Protein AF-A0A7X8NBX8-F1 (afdb_monomer)

Foldseek 3Di:
DDDPPVVVLVVVCVVVVVCNVVSVVVVVCVVPDPDPDVVVVCVVVVVDDDDD

Solvent-accessible surface area (backbone atoms only — not comparable to full-atom values): 3243 Å² total; per-residue (Å²): 70,85,82,86,57,62,67,60,56,50,61,48,26,76,76,36,64,88,50,35,65,59,52,53,48,51,50,53,49,46,57,70,35,78,57,87,46,70,69,56,47,36,71,79,35,70,83,65,71,87,84,131

Structure (mmCIF, N/CA/C/O backbone):
data_AF-A0A7X8NBX8-F1
#
_entry.id   AF-A0A7X8NBX8-F1
#
loop_
_atom_site.group_PDB
_atom_site.id
_atom_site.type_symbol
_atom_site.label_atom_id
_atom_site.label_alt_id
_atom_site.label_comp_id
_atom_site.label_asym_id
_atom_site.label_entity_id
_atom_site.label_seq_id
_atom_site.pdbx_PDB_ins_code
_atom_site.Cartn_x
_atom_site.Cartn_y
_atom_site.Cartn_z
_atom_site.occupancy
_atom_site.B_iso_or_equiv
_atom_site.auth_seq_id
_atom_site.auth_comp_id
_atom_site.auth_asym_id
_atom_site.auth_atom_id
_atom_site.pdbx_PDB_model_num
ATOM 1 N N . MET A 1 1 ? -7.824 -4.442 7.015 1.00 76.38 1 MET A N 1
ATOM 2 C CA . MET A 1 1 ? -8.355 -4.046 5.679 1.00 76.38 1 MET A CA 1
ATOM 3 C C . MET A 1 1 ? -7.885 -5.070 4.635 1.00 76.38 1 MET A C 1
ATOM 5 O O . MET A 1 1 ? -6.846 -5.669 4.858 1.00 76.38 1 MET A O 1
ATOM 9 N N . ARG A 1 2 ? -8.604 -5.340 3.525 1.00 75.25 2 ARG A N 1
ATOM 10 C CA . ARG A 1 2 ? -8.150 -6.319 2.502 1.00 75.25 2 ARG A CA 1
ATOM 11 C C . ARG A 1 2 ? -7.611 -5.616 1.255 1.00 75.25 2 ARG A C 1
ATOM 13 O O . ARG A 1 2 ? -8.376 -4.982 0.533 1.00 75.25 2 ARG A O 1
AT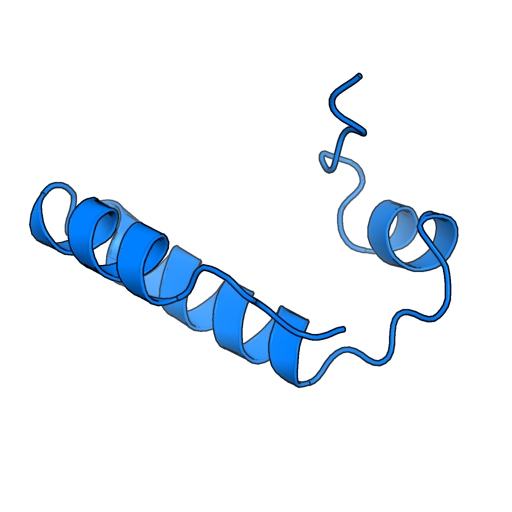OM 20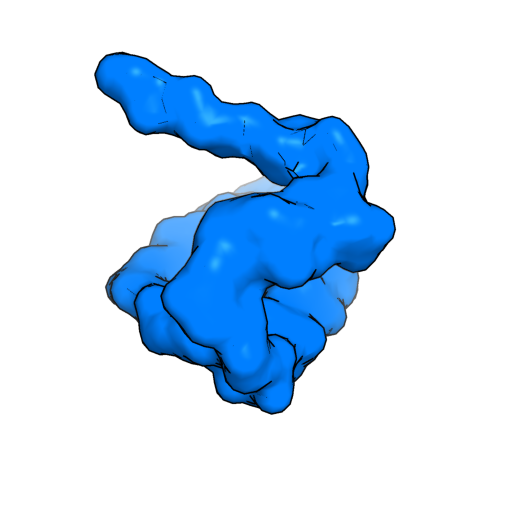 N N . VAL A 1 3 ? -6.319 -5.774 0.967 1.00 80.94 3 VAL A N 1
ATOM 21 C CA . VAL A 1 3 ? -5.704 -5.245 -0.262 1.00 80.94 3 VAL A CA 1
ATOM 22 C C . VAL A 1 3 ? -6.118 -6.110 -1.456 1.00 80.94 3 VAL A C 1
ATOM 24 O O . VAL A 1 3 ? -5.671 -7.244 -1.609 1.00 80.94 3 VAL A O 1
ATOM 27 N N . ILE A 1 4 ? -6.980 -5.575 -2.320 1.00 78.62 4 ILE A N 1
ATOM 28 C CA . ILE A 1 4 ? -7.507 -6.290 -3.498 1.00 78.62 4 ILE A CA 1
ATOM 29 C C . ILE A 1 4 ? -6.533 -6.312 -4.687 1.00 78.62 4 ILE A C 1
ATOM 31 O O . ILE A 1 4 ? -6.608 -7.198 -5.533 1.00 78.62 4 ILE A O 1
ATOM 35 N N . ALA A 1 5 ? -5.596 -5.363 -4.742 1.00 83.56 5 ALA A N 1
ATOM 36 C CA . ALA A 1 5 ? -4.776 -5.087 -5.922 1.00 83.56 5 ALA A CA 1
ATOM 37 C C . ALA A 1 5 ? -3.271 -5.326 -5.695 1.00 83.56 5 ALA A C 1
ATOM 39 O O . ALA A 1 5 ? -2.431 -4.561 -6.163 1.00 83.56 5 ALA A O 1
ATOM 40 N N . LYS A 1 6 ? -2.896 -6.421 -5.015 1.00 83.50 6 LYS A N 1
ATOM 41 C CA . LYS A 1 6 ? -1.476 -6.797 -4.836 1.00 83.50 6 LYS A CA 1
ATOM 42 C C . LYS A 1 6 ? -0.731 -6.938 -6.169 1.00 83.50 6 LYS A C 1
ATOM 44 O O . LYS A 1 6 ? 0.449 -6.615 -6.260 1.00 83.50 6 LYS A O 1
ATOM 49 N N . ARG A 1 7 ? -1.422 -7.413 -7.212 1.00 87.56 7 ARG A N 1
ATOM 50 C CA . ARG A 1 7 ? -0.850 -7.571 -8.557 1.00 87.56 7 ARG A CA 1
ATOM 51 C C . ARG A 1 7 ? -0.409 -6.234 -9.158 1.00 87.56 7 ARG A C 1
ATOM 53 O O . ARG A 1 7 ? 0.639 -6.194 -9.784 1.00 87.56 7 ARG A O 1
ATOM 60 N N . THR A 1 8 ? -1.167 -5.163 -8.924 1.00 89.88 8 THR A N 1
ATOM 61 C CA . THR A 1 8 ? -0.836 -3.811 -9.400 1.00 89.88 8 THR A CA 1
ATOM 62 C C . THR A 1 8 ? 0.417 -3.273 -8.720 1.00 89.88 8 THR A C 1
ATOM 64 O O . THR A 1 8 ? 1.278 -2.720 -9.392 1.00 89.88 8 THR A O 1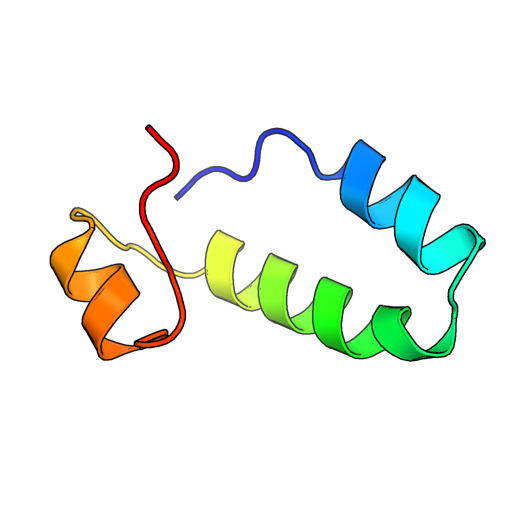
ATOM 67 N N . LEU A 1 9 ? 0.559 -3.497 -7.408 1.00 87.56 9 LEU A N 1
ATOM 68 C CA . LEU A 1 9 ? 1.785 -3.147 -6.683 1.00 87.56 9 LEU A CA 1
ATOM 69 C C . LEU A 1 9 ? 2.996 -3.883 -7.262 1.00 87.56 9 LEU A C 1
ATOM 71 O O . LEU A 1 9 ? 4.044 -3.275 -7.459 1.00 87.56 9 LEU A O 1
ATOM 75 N N . ARG A 1 10 ? 2.816 -5.170 -7.595 1.00 88.44 10 ARG A N 1
ATOM 76 C CA . ARG A 1 10 ? 3.867 -5.994 -8.194 1.00 88.44 10 ARG A CA 1
ATOM 77 C C . ARG A 1 10 ? 4.325 -5.477 -9.550 1.00 88.44 10 ARG A C 1
ATOM 79 O O . ARG A 1 10 ? 5.512 -5.257 -9.735 1.00 88.44 10 ARG A O 1
ATOM 86 N N . ASP A 1 11 ? 3.384 -5.225 -10.454 1.00 91.69 11 ASP A N 1
ATOM 87 C CA . ASP A 1 11 ? 3.695 -4.684 -11.783 1.00 91.69 11 ASP A CA 1
ATOM 88 C C . ASP A 1 11 ? 4.411 -3.324 -11.696 1.00 91.69 11 ASP A C 1
ATOM 90 O O . ASP A 1 11 ? 5.296 -3.023 -12.496 1.00 91.69 11 ASP A O 1
ATOM 94 N N . TYR A 1 12 ? 4.059 -2.517 -10.690 1.00 90.62 12 TYR A N 1
ATOM 95 C CA . TYR A 1 12 ? 4.655 -1.204 -10.479 1.00 90.62 12 TYR A CA 1
ATOM 96 C C . TYR A 1 12 ? 6.103 -1.282 -9.985 1.00 90.62 12 TYR A C 1
ATOM 98 O O . TYR A 1 12 ? 6.979 -0.657 -10.580 1.00 90.62 12 TYR A O 1
ATOM 106 N N . TRP A 1 13 ? 6.389 -2.060 -8.934 1.00 91.06 13 TRP A N 1
ATOM 107 C CA . TRP A 1 13 ? 7.764 -2.179 -8.435 1.00 91.06 13 TRP A CA 1
ATOM 108 C C . TRP A 1 13 ? 8.673 -2.987 -9.367 1.00 91.06 13 TRP A C 1
ATOM 110 O O . TRP A 1 13 ? 9.883 -2.793 -9.341 1.00 91.06 13 TRP A O 1
ATOM 120 N N . GLU A 1 14 ? 8.114 -3.853 -10.227 1.00 89.38 14 GLU A N 1
ATOM 121 C CA . GLU A 1 14 ? 8.879 -4.521 -11.294 1.00 89.38 14 GLU A CA 1
ATOM 122 C C . GLU A 1 14 ? 9.443 -3.491 -12.294 1.00 89.38 14 GLU A C 1
ATOM 124 O O . GLU A 1 14 ? 10.516 -3.701 -12.856 1.00 89.38 14 GLU A O 1
ATOM 129 N N . LYS A 1 15 ? 8.764 -2.349 -12.476 1.00 92.19 15 LYS A N 1
ATOM 130 C CA . LYS A 1 15 ? 9.239 -1.212 -13.286 1.00 92.19 15 LYS A CA 1
ATOM 131 C C . LYS A 1 15 ? 10.051 -0.195 -12.478 1.00 92.19 15 LYS A C 1
ATOM 133 O O . LYS A 1 15 ? 10.935 0.454 -13.029 1.00 92.19 15 LYS A O 1
ATOM 138 N N . HIS A 1 16 ? 9.755 -0.059 -11.185 1.00 88.81 16 HIS A N 1
ATOM 139 C CA . HIS A 1 16 ? 10.367 0.908 -10.274 1.00 88.81 16 HIS A CA 1
ATOM 140 C C . HIS A 1 16 ? 10.873 0.219 -9.002 1.00 88.81 16 HIS A C 1
ATOM 142 O O . HIS A 1 16 ? 10.211 0.239 -7.963 1.00 88.81 16 HIS A O 1
ATOM 148 N N . ALA A 1 17 ? 12.069 -0.371 -9.085 1.00 87.25 17 ALA A N 1
ATOM 149 C CA . ALA A 1 17 ? 12.682 -1.121 -7.985 1.00 87.25 17 ALA A CA 1
ATOM 150 C C . ALA A 1 17 ? 12.927 -0.277 -6.720 1.00 87.25 17 ALA A C 1
ATOM 152 O O . ALA A 1 17 ? 12.893 -0.810 -5.616 1.00 87.25 17 ALA A O 1
ATOM 153 N N . A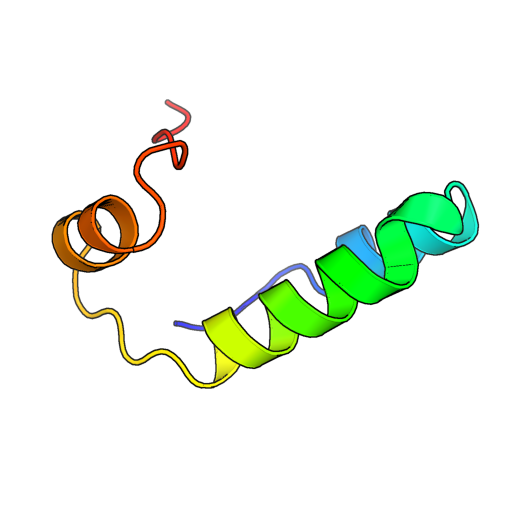SP A 1 18 ? 13.104 1.037 -6.872 1.00 90.81 18 ASP A N 1
ATOM 154 C CA . ASP A 1 18 ? 13.297 1.984 -5.765 1.00 90.81 18 ASP A CA 1
ATOM 155 C C . ASP A 1 18 ? 12.118 1.973 -4.774 1.00 90.81 18 ASP A C 1
ATOM 157 O O . ASP A 1 18 ? 12.298 2.065 -3.564 1.00 90.81 18 ASP A O 1
ATOM 161 N N . CYS A 1 19 ? 10.900 1.748 -5.281 1.00 90.62 19 CYS A N 1
ATOM 162 C CA . CYS A 1 19 ? 9.687 1.726 -4.468 1.00 90.62 19 CYS A CA 1
ATOM 163 C C . CYS A 1 19 ? 9.336 0.335 -3.918 1.00 90.62 19 CYS A C 1
ATOM 165 O O . CYS A 1 19 ? 8.336 0.192 -3.211 1.00 90.62 19 CYS A O 1
ATOM 167 N N . GLU A 1 20 ? 10.103 -0.710 -4.246 1.00 90.00 20 GLU A N 1
ATOM 168 C CA . GLU A 1 20 ? 9.752 -2.089 -3.902 1.00 90.00 20 GLU A CA 1
ATOM 169 C C . GLU A 1 20 ? 9.640 -2.293 -2.384 1.00 90.00 20 GLU A C 1
ATOM 171 O O . GLU A 1 20 ? 8.640 -2.825 -1.893 1.00 90.00 20 GLU A O 1
ATOM 176 N N . GLU A 1 21 ? 10.646 -1.853 -1.630 1.00 90.56 21 GLU A N 1
ATOM 177 C CA . GLU A 1 21 ? 10.688 -2.036 -0.177 1.00 90.56 21 GLU A CA 1
ATOM 178 C C . GLU A 1 21 ? 9.589 -1.248 0.539 1.00 90.56 21 GLU A C 1
ATOM 180 O O . GLU A 1 21 ? 8.954 -1.762 1.467 1.00 90.56 21 GLU A O 1
ATOM 185 N N . GLN A 1 22 ? 9.311 -0.029 0.073 1.00 90.56 22 GLN A N 1
ATOM 186 C CA . GLN A 1 22 ? 8.259 0.825 0.621 1.00 90.56 22 GLN A CA 1
ATOM 187 C C . GLN A 1 22 ? 6.876 0.214 0.368 1.00 90.56 22 GLN A C 1
ATOM 189 O O . GLN A 1 22 ? 6.067 0.115 1.289 1.00 90.56 22 GLN A O 1
ATOM 194 N N . LEU A 1 23 ? 6.617 -0.278 -0.849 1.00 90.06 23 LEU A N 1
ATOM 195 C CA . LEU A 1 23 ? 5.348 -0.920 -1.196 1.00 90.06 23 LEU A CA 1
ATOM 196 C C . LEU A 1 23 ? 5.160 -2.265 -0.484 1.00 90.06 23 LEU A C 1
ATOM 198 O O . LEU A 1 23 ? 4.046 -2.583 -0.062 1.00 90.06 23 LEU A O 1
ATOM 202 N N . LYS A 1 24 ? 6.228 -3.056 -0.311 1.00 90.06 24 LYS A N 1
ATOM 203 C CA . LYS A 1 24 ? 6.189 -4.302 0.474 1.00 90.06 24 LYS A CA 1
ATOM 204 C C . LYS A 1 24 ? 5.907 -4.030 1.951 1.00 90.06 24 LYS A C 1
ATOM 206 O O . LYS A 1 24 ? 5.105 -4.755 2.545 1.00 90.06 24 LYS A O 1
ATOM 211 N N . SER A 1 25 ? 6.543 -3.011 2.528 1.00 91.56 25 SER A N 1
ATOM 212 C CA . SER A 1 25 ? 6.306 -2.596 3.916 1.00 91.56 25 SER A CA 1
ATOM 213 C C . SER A 1 25 ? 4.870 -2.122 4.098 1.00 91.56 25 SER A C 1
ATOM 215 O O . SER A 1 25 ? 4.139 -2.725 4.880 1.00 91.56 25 SER A O 1
ATOM 217 N N . TRP A 1 26 ? 4.415 -1.185 3.265 1.00 89.38 26 TRP A N 1
ATOM 218 C CA . TRP A 1 26 ? 3.044 -0.679 3.296 1.00 89.38 26 TRP A CA 1
ATOM 219 C C . TRP A 1 26 ? 1.999 -1.786 3.120 1.00 89.38 26 TRP A C 1
ATOM 221 O O . TRP A 1 26 ? 0.985 -1.807 3.817 1.00 89.38 26 TRP A O 1
ATOM 231 N N . TYR A 1 27 ? 2.243 -2.743 2.215 1.00 89.50 27 TYR A N 1
ATOM 232 C CA . TYR A 1 27 ? 1.349 -3.884 2.017 1.00 89.50 27 TYR A CA 1
ATOM 233 C C . TYR A 1 27 ? 1.229 -4.724 3.295 1.00 89.50 27 TYR A C 1
ATOM 235 O O . TYR A 1 27 ? 0.124 -5.099 3.678 1.00 89.50 27 TYR A O 1
ATOM 243 N N . ARG A 1 28 ? 2.352 -5.008 3.969 1.00 89.19 28 ARG A N 1
ATOM 244 C CA . ARG A 1 28 ? 2.361 -5.765 5.230 1.00 89.19 28 ARG A CA 1
ATOM 245 C C . ARG A 1 28 ? 1.698 -4.999 6.369 1.00 89.19 28 ARG A C 1
ATOM 247 O O . ARG A 1 28 ? 0.974 -5.617 7.142 1.00 89.19 28 ARG A O 1
ATOM 254 N N . GLU A 1 29 ? 1.947 -3.697 6.473 1.00 89.06 29 GLU A N 1
ATOM 255 C CA . GLU A 1 29 ? 1.298 -2.828 7.457 1.00 89.06 2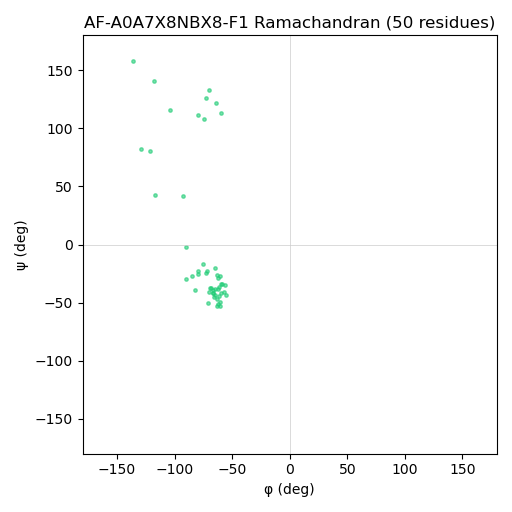9 GLU A CA 1
ATOM 256 C C . GLU A 1 29 ? -0.210 -2.823 7.230 1.00 89.06 29 GLU A C 1
ATOM 258 O O . GLU A 1 29 ? -0.957 -3.225 8.108 1.00 89.06 29 GLU A O 1
ATOM 263 N N . THR A 1 30 ? -0.659 -2.535 6.010 1.00 87.62 30 THR A N 1
ATOM 264 C CA . THR A 1 30 ? -2.084 -2.495 5.650 1.00 87.62 30 THR A CA 1
ATOM 265 C C . THR A 1 30 ? -2.792 -3.842 5.836 1.00 87.62 30 THR A C 1
ATOM 267 O O . THR A 1 30 ? -3.965 -3.881 6.215 1.00 87.62 30 THR A O 1
ATOM 270 N N . GLU A 1 31 ? -2.104 -4.955 5.555 1.00 86.12 31 GLU A N 1
ATOM 271 C CA . GLU A 1 31 ? -2.635 -6.310 5.752 1.00 86.12 31 GLU A CA 1
ATOM 272 C C . GLU A 1 31 ? -2.784 -6.654 7.241 1.00 86.12 31 GLU A C 1
ATOM 274 O O . GLU A 1 31 ? -3.769 -7.286 7.621 1.00 86.12 31 GLU A O 1
ATOM 279 N N . LYS A 1 32 ? -1.845 -6.208 8.087 1.00 86.50 32 LYS A N 1
ATOM 280 C CA . LYS A 1 32 ? -1.922 -6.364 9.548 1.00 86.50 32 LYS A CA 1
ATOM 281 C C . LYS A 1 32 ? -2.838 -5.341 10.216 1.00 86.50 32 LYS A C 1
ATOM 283 O O . LYS A 1 32 ? -3.353 -5.618 11.294 1.00 86.50 32 LYS A O 1
ATOM 288 N N . SER A 1 33 ? -3.043 -4.182 9.601 1.00 85.12 33 SER A N 1
ATOM 289 C CA . SER A 1 33 ? -3.837 -3.110 10.179 1.00 85.12 33 SER A CA 1
ATOM 290 C C . SER A 1 33 ? -5.327 -3.436 10.157 1.00 85.12 33 SER A C 1
ATOM 292 O O . SER A 1 33 ? -5.959 -3.692 9.121 1.00 85.12 33 SER A O 1
ATOM 294 N N . GLU A 1 34 ? -5.927 -3.350 11.338 1.00 82.56 34 GLU A N 1
ATOM 295 C CA . GLU A 1 34 ? -7.355 -3.546 11.573 1.00 82.56 34 GLU A CA 1
ATOM 296 C C . GLU A 1 34 ? -8.137 -2.226 11.508 1.00 82.56 34 GLU A C 1
ATOM 298 O O . GLU A 1 34 ? -9.040 -1.984 12.308 1.00 82.56 34 GLU A O 1
ATOM 303 N N . TRP A 1 35 ? -7.820 -1.354 10.543 1.00 85.75 35 TRP A N 1
ATOM 304 C CA . TRP A 1 35 ? -8.585 -0.121 10.345 1.00 85.75 35 TRP A CA 1
ATOM 305 C C . TRP A 1 35 ? -10.044 -0.450 10.036 1.00 85.75 35 TRP A C 1
ATOM 307 O O . TRP A 1 35 ? -10.363 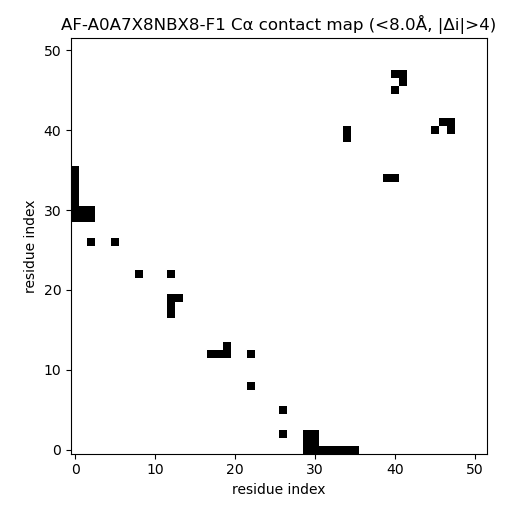-1.022 8.989 1.00 85.75 35 TRP A O 1
ATOM 317 N N . LYS A 1 36 ? -10.9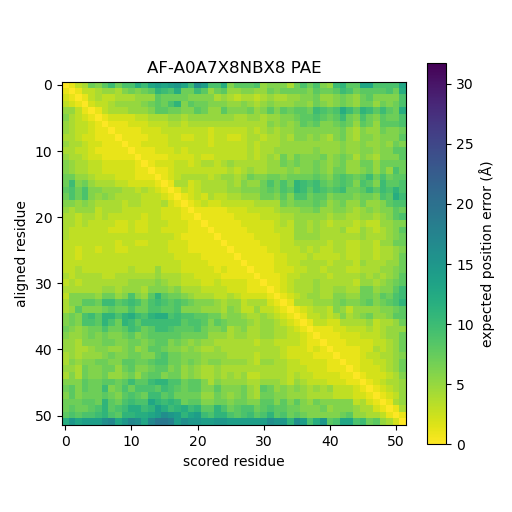30 -0.081 10.962 1.00 81.50 36 LYS A N 1
ATOM 318 C CA . LYS A 1 36 ? -12.380 -0.256 10.816 1.00 81.50 36 LYS A CA 1
ATOM 319 C C . LYS A 1 36 ? -13.015 0.897 10.049 1.00 81.50 36 LYS A C 1
ATOM 321 O O . LYS A 1 36 ? -14.038 0.704 9.403 1.00 81.50 36 LYS A O 1
ATOM 326 N N . ASN A 1 37 ? -12.400 2.079 10.105 1.00 84.19 37 ASN A N 1
ATOM 327 C CA . ASN A 1 37 ? -12.895 3.302 9.487 1.00 84.19 37 ASN A CA 1
ATOM 328 C C . ASN A 1 37 ? -11.766 4.065 8.787 1.00 84.19 37 ASN A C 1
ATOM 330 O O . ASN A 1 37 ? -10.595 3.942 9.138 1.00 84.19 37 ASN A O 1
ATOM 334 N N . ILE A 1 38 ? -12.133 4.921 7.829 1.00 82.38 38 ILE A N 1
ATOM 335 C CA . ILE A 1 38 ? -11.182 5.793 7.118 1.00 82.38 38 ILE A CA 1
ATOM 336 C C . ILE A 1 38 ? -10.511 6.785 8.083 1.00 82.38 38 ILE A C 1
ATOM 338 O O . ILE A 1 38 ? -9.389 7.213 7.843 1.00 82.38 38 ILE A O 1
ATOM 34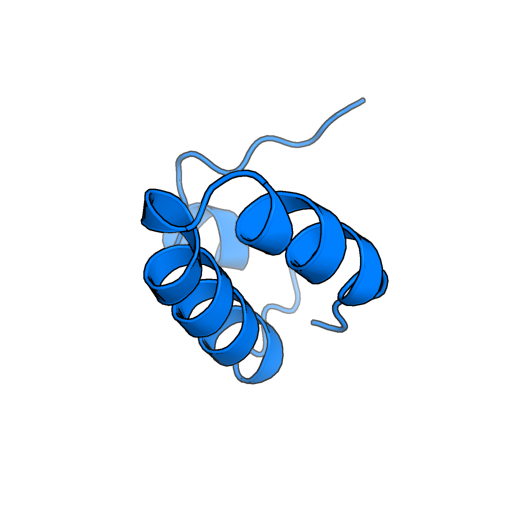2 N N . ASN A 1 39 ? -11.168 7.136 9.191 1.00 85.50 39 ASN A N 1
ATOM 343 C CA . ASN A 1 39 ? -10.602 8.052 10.177 1.00 85.50 39 ASN A CA 1
ATOM 344 C C . ASN A 1 39 ? -9.356 7.466 10.869 1.00 85.50 39 ASN A C 1
ATOM 346 O O . ASN A 1 39 ? -8.388 8.191 11.065 1.00 85.50 39 ASN A O 1
ATOM 350 N N . ASP A 1 40 ? -9.345 6.160 11.168 1.00 86.38 40 ASP A N 1
ATOM 351 C CA . ASP A 1 40 ? -8.161 5.452 11.680 1.00 86.38 40 ASP A CA 1
ATOM 352 C C . ASP A 1 40 ? -7.023 5.454 10.657 1.00 86.38 40 ASP A C 1
ATOM 354 O O . ASP A 1 40 ? -5.903 5.836 10.984 1.00 86.38 40 ASP A O 1
ATOM 358 N N . LEU A 1 41 ? -7.336 5.134 9.395 1.00 85.69 41 LEU A N 1
ATOM 359 C CA . LEU A 1 41 ? -6.370 5.209 8.295 1.00 85.69 41 LEU A CA 1
ATOM 360 C C . LEU A 1 41 ? -5.754 6.610 8.204 1.00 85.69 41 LEU A C 1
ATOM 362 O O . LEU A 1 41 ? -4.554 6.737 8.017 1.00 85.69 41 LEU A O 1
ATOM 366 N N . LYS A 1 42 ? -6.566 7.662 8.337 1.00 86.56 42 LYS A N 1
ATOM 367 C CA . LYS A 1 42 ? -6.119 9.052 8.196 1.00 86.56 42 LYS A CA 1
ATOM 368 C C . LYS A 1 42 ? -5.278 9.541 9.378 1.00 86.56 42 LYS A C 1
ATOM 370 O O . LYS A 1 42 ? -4.492 10.466 9.206 1.00 86.56 42 LYS A O 1
ATOM 375 N N . ASN A 1 43 ? -5.432 8.935 10.556 1.00 86.75 43 ASN A N 1
ATOM 376 C CA . ASN A 1 43 ? -4.558 9.205 11.697 1.00 86.75 43 ASN A CA 1
ATOM 377 C C . ASN A 1 43 ? -3.148 8.641 11.470 1.00 86.75 43 ASN A C 1
ATOM 379 O O . ASN A 1 43 ? -2.177 9.321 11.785 1.00 86.75 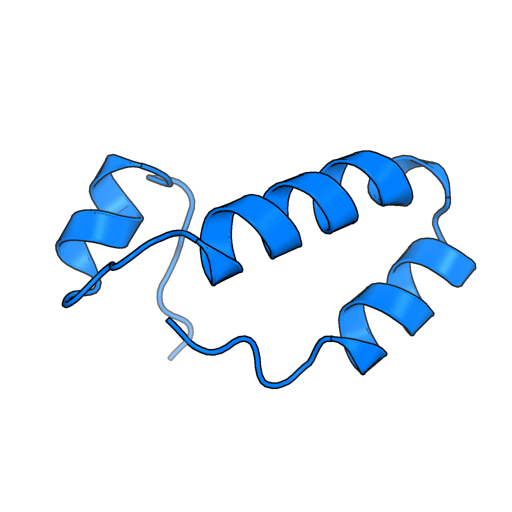43 ASN A O 1
ATOM 383 N N . GLU A 1 44 ? -3.028 7.438 10.901 1.00 85.56 44 GLU A N 1
ATOM 384 C CA . GLU A 1 44 ? -1.716 6.832 10.610 1.00 85.56 44 GLU A CA 1
ATOM 385 C C . GLU A 1 44 ? -1.106 7.345 9.298 1.00 85.56 44 GLU A C 1
ATOM 387 O O . GLU A 1 44 ? 0.088 7.624 9.216 1.00 85.56 44 GLU A O 1
ATOM 392 N N . TYR A 1 45 ? -1.941 7.540 8.279 1.00 86.50 45 TYR A N 1
ATOM 393 C CA . TYR A 1 45 ? -1.574 8.044 6.960 1.00 86.50 45 TYR A CA 1
ATOM 394 C C . TYR A 1 45 ? -2.362 9.323 6.649 1.00 86.50 45 TYR A C 1
ATOM 396 O O . TYR A 1 45 ? -3.334 9.292 5.890 1.00 86.50 45 TYR A O 1
ATOM 404 N N . PRO A 1 46 ? -1.943 10.486 7.175 1.00 84.50 46 PRO A N 1
ATOM 405 C CA . PRO A 1 46 ? -2.622 11.759 6.923 1.00 84.50 46 PRO A CA 1
ATOM 406 C C . PRO A 1 46 ? -2.569 12.197 5.452 1.00 84.50 46 PRO A C 1
ATOM 408 O O . PRO A 1 46 ? -3.403 12.991 5.017 1.00 84.50 46 PRO A O 1
ATOM 411 N N . SER A 1 47 ? -1.625 11.660 4.671 1.00 86.50 47 SER A N 1
ATOM 412 C CA . SER A 1 47 ? -1.549 11.843 3.216 1.00 86.50 47 SER A CA 1
ATOM 413 C C . SER A 1 47 ? -2.589 11.026 2.442 1.00 86.50 47 SER A C 1
ATOM 415 O O . SER A 1 47 ? -2.850 11.320 1.272 1.00 86.50 47 SER A O 1
ATOM 417 N N . ALA A 1 48 ? -3.207 10.016 3.067 1.00 84.00 48 ALA A N 1
ATOM 418 C CA . ALA A 1 48 ? -4.237 9.214 2.431 1.00 84.00 48 ALA A CA 1
ATOM 419 C C . ALA A 1 48 ? -5.460 10.088 2.116 1.00 84.00 48 ALA A C 1
ATOM 421 O O . ALA A 1 48 ? -6.076 10.705 2.989 1.00 84.00 48 ALA A O 1
ATOM 422 N N . SER A 1 49 ? -5.813 10.128 0.833 1.00 81.31 49 SER A N 1
ATOM 423 C CA . SER A 1 49 ? -6.915 10.928 0.308 1.00 81.31 49 SER A CA 1
ATOM 424 C C . SER A 1 49 ? -7.972 10.019 -0.304 1.00 81.31 49 SER A C 1
ATOM 426 O O . SER A 1 49 ? -7.654 9.023 -0.952 1.00 81.31 49 SER A O 1
ATOM 428 N N . ILE A 1 50 ? -9.241 10.362 -0.094 1.00 79.56 50 ILE A N 1
ATOM 429 C CA . ILE A 1 50 ? -10.367 9.631 -0.676 1.00 79.56 50 ILE A CA 1
ATOM 430 C C . ILE A 1 50 ? -10.515 10.102 -2.125 1.00 79.56 50 ILE A C 1
ATOM 432 O O . ILE A 1 50 ? -10.870 11.255 -2.366 1.00 79.56 50 ILE A O 1
ATOM 436 N N . LEU A 1 51 ? -10.216 9.220 -3.079 1.00 78.06 51 LEU A N 1
ATOM 437 C CA . LEU A 1 51 ? -10.524 9.437 -4.493 1.00 78.06 51 LEU A CA 1
ATOM 438 C C . LEU A 1 51 ? -12.046 9.350 -4.690 1.00 78.06 51 LEU A C 1
ATOM 440 O O . LEU A 1 51 ? -12.688 8.458 -4.134 1.00 78.06 51 LEU A O 1
ATOM 444 N N . LYS A 1 52 ? -12.606 10.318 -5.419 1.00 62.44 52 LYS A N 1
ATOM 445 C CA . LYS A 1 52 ? -14.045 10.486 -5.655 1.00 62.44 52 LYS A CA 1
ATOM 446 C C . LYS A 1 52 ? -14.461 9.898 -6.997 1.00 62.44 52 LYS A C 1
ATOM 448 O O . LYS A 1 52 ? -13.629 9.964 -7.928 1.00 62.44 52 LYS A O 1
#

Sequence (52 aa):
MRVIAKRTLRDYWEKHADCEEQLKSWYRETEKSEWKNINDLKNEYPSASILK

Secondary structure (DSSP, 8-state):
---S-HHHHHHHHHH-GGGHHHHHHHHHHHHH----SHHHHHHH-TT-----

pLDDT: mean 85.87, std 5.22, range [62.44, 92.19]

Mean predicted aligned error: 4.93 Å

Radius of gyration: 11.97 Å; Cα contacts (8 Å, |Δi|>4): 25; chains: 1; bounding box: 27×19×25 Å